Protein AF-A0A971NZ42-F1 (afdb_monomer_lite)

Sequence (104 aa):
MRCRLKRPKGCPFYAQCVSKKHSKRCLRVNIFEKAMRQNHEKDGSPRHKYILKLRQIWCEGSFAAQKRGHNLKYLFRRGLEAASDHCLLSATALNLKRMVKCLG

Radius of gyration: 25.81 Å; chains: 1; bounding box: 37×28×78 Å

pLDDT: mean 86.7, std 11.6, range [52.38, 97.0]

Structure (mmCIF, N/CA/C/O backbone):
data_AF-A0A971NZ42-F1
#
_entry.id   AF-A0A971NZ42-F1
#
loop_
_atom_site.group_PDB
_atom_site.id
_atom_site.type_symbol
_atom_site.label_atom_id
_atom_site.label_alt_id
_atom_site.label_comp_id
_atom_site.label_asym_id
_atom_site.label_entity_id
_atom_site.label_seq_id
_atom_site.pdbx_PDB_ins_code
_atom_site.Cartn_x
_atom_site.Cartn_y
_atom_site.Cartn_z
_atom_site.occupancy
_atom_site.B_iso_or_equiv
_atom_site.auth_seq_id
_atom_site.auth_comp_id
_atom_site.auth_asym_id
_atom_site.auth_atom_id
_atom_site.pdbx_PDB_model_num
ATOM 1 N N . MET A 1 1 ? -2.302 5.552 49.000 1.00 52.38 1 MET A N 1
ATOM 2 C CA . MET A 1 1 ? -3.361 4.515 48.971 1.00 52.38 1 MET A CA 1
ATOM 3 C C . MET A 1 1 ? -4.116 4.587 47.642 1.00 52.38 1 MET A C 1
ATOM 5 O O . MET A 1 1 ? -4.601 5.657 47.307 1.00 52.38 1 MET A O 1
ATOM 9 N N . ARG A 1 2 ? -4.198 3.501 46.854 1.00 54.12 2 ARG A N 1
ATOM 10 C CA . ARG A 1 2 ? -5.076 3.431 45.663 1.00 54.12 2 ARG A CA 1
ATOM 11 C C . ARG A 1 2 ? -6.430 2.858 46.082 1.00 54.12 2 ARG A C 1
ATOM 13 O O . ARG A 1 2 ? -6.482 1.740 46.586 1.00 54.12 2 ARG A O 1
ATOM 20 N N . CYS A 1 3 ? -7.508 3.614 45.884 1.00 58.16 3 CYS A N 1
ATOM 21 C CA . CYS A 1 3 ? -8.863 3.149 46.179 1.00 58.16 3 CYS A CA 1
ATOM 22 C C . CYS A 1 3 ? -9.207 1.943 45.280 1.00 58.16 3 CYS A C 1
ATOM 24 O O . CYS A 1 3 ? -9.077 2.030 44.059 1.00 58.16 3 CYS A O 1
ATOM 26 N N . ARG A 1 4 ? -9.618 0.806 45.867 1.00 60.22 4 ARG A N 1
ATOM 27 C CA . ARG A 1 4 ? -9.983 -0.419 45.116 1.00 60.22 4 ARG A CA 1
ATOM 28 C C . ARG A 1 4 ? -11.361 -0.331 44.448 1.00 60.22 4 ARG A C 1
ATOM 30 O O . ARG A 1 4 ? -11.678 -1.147 43.585 1.00 60.22 4 ARG A O 1
ATOM 37 N N . LEU A 1 5 ? -12.175 0.659 44.817 1.00 60.03 5 LEU A N 1
ATOM 38 C CA . LEU A 1 5 ? -13.493 0.885 44.234 1.00 60.03 5 LEU A CA 1
ATOM 39 C C . LEU A 1 5 ? -13.339 1.563 42.865 1.00 60.03 5 LEU A C 1
ATOM 41 O O . LEU A 1 5 ? -13.094 2.761 42.762 1.00 60.03 5 LEU A O 1
ATOM 45 N N . LYS A 1 6 ? -13.493 0.780 41.789 1.00 56.12 6 LYS A N 1
ATOM 46 C CA . LYS A 1 6 ? -13.402 1.254 40.393 1.00 56.12 6 LYS A CA 1
ATOM 47 C C . LYS A 1 6 ? -14.546 2.187 39.969 1.00 56.12 6 LYS A C 1
ATOM 49 O O . LYS A 1 6 ? -14.469 2.767 38.887 1.00 56.12 6 LYS A O 1
ATOM 54 N N . ARG A 1 7 ? -15.620 2.314 40.760 1.00 57.94 7 ARG A N 1
ATOM 55 C CA . ARG A 1 7 ? -16.788 3.139 40.418 1.00 57.94 7 ARG A CA 1
ATOM 56 C C . ARG A 1 7 ? -16.949 4.307 41.400 1.00 57.94 7 ARG A C 1
ATOM 58 O O . ARG A 1 7 ? -17.043 4.068 42.598 1.00 57.94 7 ARG A O 1
ATOM 65 N N . PRO A 1 8 ? -17.032 5.553 40.901 1.00 62.47 8 PRO A N 1
ATOM 66 C CA . PRO A 1 8 ? -17.171 6.741 41.743 1.00 62.47 8 PRO A CA 1
ATOM 67 C C . PRO A 1 8 ? -18.563 6.893 42.375 1.00 62.47 8 PRO A C 1
ATOM 69 O O . PRO A 1 8 ? -18.694 7.509 43.428 1.00 62.47 8 PRO A O 1
ATOM 72 N N . LYS A 1 9 ? -19.608 6.313 41.768 1.00 61.94 9 LYS A N 1
ATOM 73 C CA . LYS A 1 9 ? -20.982 6.367 42.284 1.00 61.94 9 LYS A CA 1
ATOM 74 C C . LYS A 1 9 ? -21.142 5.356 43.429 1.00 61.94 9 LYS A C 1
ATOM 76 O O . LYS A 1 9 ? -21.399 4.187 43.161 1.00 61.94 9 LYS A O 1
ATOM 81 N N . GLY A 1 10 ? -20.919 5.797 44.668 1.00 70.31 10 GLY A N 1
ATOM 82 C CA . GLY A 1 10 ? -21.112 4.990 45.885 1.00 70.31 10 GLY A CA 1
ATOM 83 C C . GLY A 1 10 ? -19.921 4.934 46.847 1.00 70.31 10 GLY A C 1
ATOM 84 O O . GLY A 1 10 ? -20.013 4.267 47.870 1.00 70.31 10 GLY A O 1
ATOM 85 N N . CYS A 1 11 ? -18.802 5.610 46.557 1.00 73.31 11 CYS A N 1
ATOM 86 C CA . CYS A 1 11 ? -17.677 5.669 47.493 1.00 73.31 11 CYS A CA 1
ATOM 87 C C . CYS A 1 11 ? -17.878 6.809 48.513 1.00 73.31 11 CYS A C 1
ATOM 89 O O . CYS A 1 11 ? -17.896 7.971 48.097 1.00 73.31 11 CYS A O 1
ATOM 91 N N . PRO A 1 12 ? -17.952 6.525 49.829 1.00 78.50 12 PRO A N 1
ATOM 92 C CA . PRO A 1 12 ? -18.113 7.560 50.857 1.00 78.50 12 PRO A CA 1
ATOM 93 C C . PRO A 1 12 ? -16.906 8.511 50.948 1.00 78.50 12 PRO A C 1
ATOM 95 O O . PRO A 1 12 ? -17.042 9.644 51.394 1.00 78.50 12 PRO A O 1
ATOM 98 N N . PHE A 1 13 ? -15.737 8.098 50.447 1.00 77.19 13 PHE A N 1
ATOM 99 C CA . PHE A 1 13 ? -14.507 8.900 50.431 1.00 77.19 13 PHE A CA 1
ATOM 100 C C . PHE A 1 13 ? -14.224 9.571 49.075 1.00 77.19 13 PHE A C 1
ATOM 102 O O . PHE A 1 13 ? -13.122 10.074 48.846 1.00 77.19 13 PHE A O 1
ATOM 109 N N . TYR A 1 14 ? -15.193 9.592 48.149 1.00 74.81 14 TYR A N 1
ATOM 110 C CA . TYR A 1 14 ? -15.002 10.130 46.794 1.00 74.81 14 TYR A CA 1
ATOM 111 C C . TYR A 1 14 ? -14.478 11.575 46.795 1.00 74.81 14 TYR A C 1
ATOM 113 O O . TYR A 1 14 ? -13.525 11.879 46.079 1.00 74.81 14 TYR A O 1
ATOM 121 N N . ALA A 1 15 ? -15.042 12.433 47.650 1.00 76.25 15 ALA A N 1
ATOM 122 C CA . ALA A 1 15 ? -14.651 13.839 47.766 1.00 76.25 15 ALA A CA 1
ATOM 123 C C . ALA A 1 15 ? -13.211 14.043 48.280 1.00 76.25 15 ALA A C 1
ATOM 125 O O . ALA A 1 15 ? -12.590 15.052 47.961 1.00 76.25 15 ALA A O 1
ATOM 126 N N . GLN A 1 16 ? -12.670 13.084 49.041 1.00 78.81 16 GLN A N 1
ATOM 127 C CA . GLN A 1 16 ? -11.293 13.122 49.551 1.00 78.81 16 GLN A CA 1
ATOM 128 C C . GLN A 1 16 ? -10.290 12.539 48.543 1.00 78.81 16 GLN A C 1
ATOM 130 O O . GLN A 1 16 ? -9.133 12.943 48.502 1.00 78.81 16 GLN A O 1
ATOM 135 N N . CYS A 1 17 ? -10.731 11.582 47.719 1.00 75.44 17 CYS A N 1
ATOM 136 C CA . CYS A 1 17 ? -9.875 10.861 46.776 1.00 75.44 17 CYS A CA 1
ATOM 137 C C . CYS A 1 17 ? -9.813 11.485 45.372 1.00 75.44 17 CYS A C 1
ATOM 139 O O . CYS A 1 17 ? -8.839 11.258 44.655 1.00 75.44 17 CYS A O 1
ATOM 141 N N . VAL A 1 18 ? -10.841 12.227 44.942 1.00 74.44 18 VAL A N 1
ATOM 142 C CA . VAL A 1 18 ? -10.935 12.786 43.584 1.00 74.44 18 VAL A CA 1
ATOM 143 C C . VAL A 1 18 ? -11.052 14.302 43.650 1.00 74.44 18 VAL A C 1
ATOM 145 O O . VAL A 1 18 ? -12.054 14.851 44.099 1.00 74.44 18 VAL A O 1
ATOM 148 N N . SER A 1 19 ? -10.031 14.999 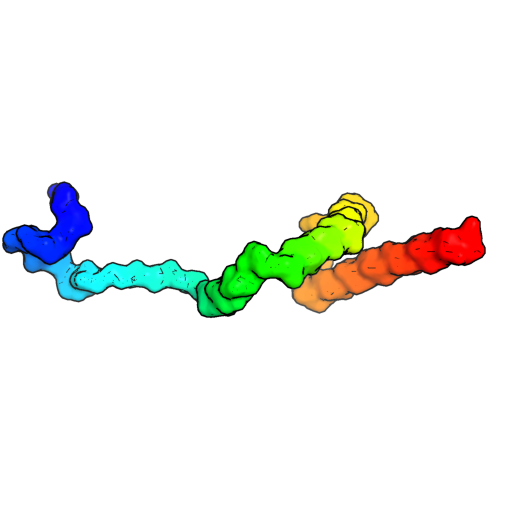43.150 1.00 75.50 19 SER A N 1
ATOM 149 C CA . SER A 1 19 ? -10.081 16.456 43.032 1.00 75.50 19 SER A CA 1
ATOM 150 C C . SER A 1 19 ? -11.114 16.881 41.982 1.00 75.50 19 SER A C 1
ATOM 152 O O . SER A 1 19 ? -11.365 16.164 41.010 1.00 75.50 19 SER A O 1
ATOM 154 N N . LYS A 1 20 ? -11.671 18.096 42.108 1.00 71.94 20 LYS A N 1
ATOM 155 C CA . LYS A 1 20 ? -12.620 18.651 41.119 1.00 71.94 20 LYS A CA 1
ATOM 156 C C . LYS A 1 20 ? -12.077 18.586 39.680 1.00 71.94 20 LYS A C 1
ATOM 158 O O . LYS A 1 20 ? -12.848 18.334 38.757 1.00 71.94 20 LYS A O 1
ATOM 163 N N . LYS A 1 21 ? -10.753 18.719 39.501 1.00 72.19 21 LYS A N 1
ATOM 164 C CA . LYS A 1 21 ? -10.051 18.617 38.205 1.00 72.19 21 LYS A CA 1
ATOM 165 C C . LYS A 1 21 ? -10.094 17.208 37.591 1.00 72.19 21 LYS A C 1
ATOM 167 O O . LYS A 1 21 ? -10.076 17.084 36.373 1.00 72.19 21 LYS A O 1
ATOM 172 N N . HIS A 1 22 ? -10.192 16.161 38.410 1.00 71.19 22 HIS A N 1
ATOM 173 C CA . HIS A 1 22 ? -10.265 14.757 37.981 1.00 71.19 22 HIS A CA 1
ATOM 174 C C . HIS A 1 22 ? -11.650 14.129 38.196 1.00 71.19 22 HIS A C 1
ATOM 176 O O . HIS A 1 22 ? -11.815 12.919 38.058 1.00 71.19 22 HIS A O 1
ATOM 182 N N . SER A 1 23 ? -12.660 14.951 38.497 1.00 73.44 23 SER A N 1
ATOM 183 C CA . SER A 1 23 ? -14.055 14.513 38.642 1.00 73.44 23 SER A CA 1
ATOM 184 C C . SER A 1 23 ? -14.635 13.937 37.346 1.00 73.44 23 SER A C 1
ATOM 186 O O . SER A 1 23 ? -15.547 13.110 37.382 1.00 73.44 23 SER A O 1
ATOM 188 N N . LYS A 1 24 ? -14.083 14.342 36.195 1.00 74.44 24 LYS A N 1
ATOM 189 C CA . LYS A 1 24 ? -14.488 13.884 34.866 1.00 74.44 24 LYS A CA 1
ATOM 190 C C . LYS A 1 24 ? -13.400 13.018 34.244 1.00 74.44 24 LYS A C 1
ATOM 192 O O . LYS A 1 24 ? -12.211 13.321 34.312 1.00 74.44 24 LYS A O 1
ATOM 197 N N . ARG A 1 25 ? -13.831 11.949 33.578 1.00 76.81 25 ARG A N 1
ATOM 198 C CA . ARG A 1 25 ? -12.960 11.131 32.736 1.00 76.81 25 ARG A CA 1
ATOM 199 C C . ARG A 1 25 ? -12.718 11.866 31.419 1.00 76.81 25 ARG A C 1
ATOM 201 O O . ARG A 1 25 ? -13.652 12.035 30.641 1.00 76.81 25 ARG A O 1
ATOM 208 N N . CYS A 1 26 ? -11.475 12.248 31.144 1.00 76.94 26 CYS A N 1
ATOM 209 C CA . CYS A 1 26 ? -11.089 12.714 29.815 1.00 76.94 26 CYS A CA 1
ATOM 210 C C . CYS A 1 26 ? -10.973 11.512 28.872 1.00 76.94 26 CYS A C 1
ATOM 212 O O . CYS A 1 26 ? -10.182 10.598 29.113 1.00 76.94 26 CYS A O 1
ATOM 214 N N . LEU A 1 27 ? -11.763 11.507 27.801 1.00 80.81 27 LEU A N 1
ATOM 215 C CA . LEU A 1 27 ? -11.618 10.552 26.708 1.00 80.81 27 LEU A CA 1
ATOM 216 C C . LEU A 1 27 ? -10.771 11.205 25.620 1.00 80.81 27 LEU A C 1
ATOM 218 O O . LEU A 1 27 ? -11.183 12.196 25.026 1.00 80.81 27 LEU A O 1
ATOM 222 N N . ARG A 1 28 ? -9.582 10.654 25.362 1.00 85.62 28 ARG A N 1
ATOM 223 C CA . ARG A 1 28 ? -8.816 11.005 24.165 1.00 85.62 28 ARG A CA 1
ATOM 224 C C . ARG A 1 28 ? -9.305 10.126 23.028 1.00 85.62 28 ARG A C 1
ATOM 226 O O . ARG A 1 28 ? -9.064 8.924 23.043 1.00 85.62 28 ARG A O 1
ATOM 233 N N . VAL A 1 29 ? -10.020 10.731 22.091 1.00 86.81 29 VAL A N 1
ATOM 234 C CA . VAL A 1 29 ? -10.459 10.085 20.852 1.00 86.81 29 VAL A CA 1
ATOM 235 C C . VAL A 1 29 ? -9.554 10.507 19.706 1.00 86.81 29 VAL A C 1
ATOM 237 O O . VAL A 1 29 ? -8.997 11.606 19.714 1.00 86.81 29 VAL A O 1
ATOM 240 N N . ASN A 1 30 ? -9.392 9.616 18.732 1.00 91.12 30 ASN A N 1
ATOM 241 C CA . ASN A 1 30 ? -8.701 9.935 17.493 1.00 91.12 30 ASN A CA 1
ATOM 242 C C . ASN A 1 30 ? -9.476 11.041 16.755 1.00 91.12 30 ASN A C 1
ATOM 244 O O . ASN A 1 30 ? -10.704 11.006 16.692 1.00 91.12 30 ASN A O 1
ATOM 248 N N . ILE A 1 31 ? -8.767 12.002 16.162 1.00 94.00 31 ILE A N 1
ATOM 249 C CA . ILE A 1 31 ? -9.365 13.041 15.312 1.00 94.00 31 ILE A CA 1
ATOM 250 C C . ILE A 1 31 ? -10.185 12.447 14.151 1.00 94.00 31 ILE A C 1
ATOM 252 O O . ILE A 1 31 ? -11.162 13.048 13.713 1.00 94.00 31 ILE A O 1
ATOM 256 N N . PHE A 1 32 ? -9.845 11.235 13.701 1.00 95.56 32 PHE A N 1
ATOM 257 C CA . PHE A 1 32 ? -10.532 10.517 12.625 1.00 95.56 32 PHE A CA 1
ATOM 258 C C . PHE A 1 32 ? -11.621 9.552 13.107 1.00 95.56 32 PHE A C 1
ATOM 260 O O . PHE A 1 32 ? -12.241 8.885 12.282 1.00 95.56 32 PHE A O 1
ATOM 267 N N . GLU A 1 33 ? -11.892 9.479 14.413 1.00 93.06 33 GLU A N 1
ATOM 268 C CA . GLU A 1 33 ? -12.846 8.529 15.008 1.00 93.06 33 GLU A CA 1
ATOM 269 C C . GLU A 1 33 ? -14.222 8.587 14.327 1.00 93.06 33 GLU A C 1
ATOM 271 O O . GLU A 1 33 ? -14.818 7.560 14.004 1.00 93.06 33 GLU A O 1
ATOM 276 N N . LYS A 1 34 ? -14.709 9.802 14.046 1.00 93.62 34 LYS A N 1
ATOM 277 C CA . LYS A 1 34 ? -16.000 10.010 13.380 1.00 93.62 34 LYS A CA 1
ATOM 278 C C . LYS A 1 34 ? -16.011 9.428 11.964 1.00 93.62 34 LYS A C 1
ATOM 280 O O . LYS A 1 34 ? -16.961 8.742 11.600 1.00 93.62 34 LYS A O 1
ATOM 285 N N . ALA A 1 35 ? -14.955 9.678 11.190 1.00 94.44 35 ALA A N 1
ATOM 286 C CA . ALA A 1 35 ? -14.831 9.178 9.823 1.00 94.44 35 ALA A CA 1
ATOM 287 C C . ALA A 1 35 ? -14.657 7.652 9.792 1.00 94.44 35 ALA A C 1
ATOM 289 O O . ALA A 1 35 ? -15.282 6.977 8.977 1.00 94.44 35 ALA A O 1
ATOM 290 N N . MET A 1 36 ? -13.863 7.089 10.711 1.00 92.38 36 MET A N 1
ATOM 291 C CA . MET A 1 36 ? -13.726 5.636 10.836 1.00 92.38 36 MET A CA 1
ATOM 292 C C . MET A 1 36 ? -15.072 4.984 11.136 1.00 92.38 36 MET A C 1
ATOM 294 O O . MET A 1 36 ? -15.443 4.033 10.456 1.00 92.38 36 MET A O 1
ATOM 298 N N . ARG A 1 37 ? -15.840 5.525 12.090 1.00 93.75 37 ARG A N 1
ATOM 299 C CA . ARG A 1 37 ? -17.159 4.983 12.437 1.00 93.75 37 ARG A CA 1
ATOM 300 C C . ARG A 1 37 ? -18.108 4.948 11.238 1.00 93.75 37 ARG A C 1
ATOM 302 O O . ARG A 1 37 ? -18.708 3.911 10.993 1.00 93.75 37 ARG A O 1
ATOM 309 N N . GLN A 1 38 ? -18.170 6.029 10.461 1.00 92.81 38 GLN A N 1
ATOM 310 C CA . GLN A 1 38 ? -18.984 6.093 9.239 1.00 92.81 38 GLN A CA 1
ATOM 311 C C . GLN A 1 38 ? -18.554 5.068 8.183 1.00 92.81 38 GLN A C 1
ATOM 313 O O . GLN A 1 38 ? -19.384 4.509 7.471 1.00 92.81 38 GLN A O 1
ATOM 318 N N . ASN A 1 39 ? -17.253 4.804 8.063 1.00 90.50 39 ASN A N 1
ATOM 319 C CA . ASN A 1 39 ? -16.765 3.778 7.146 1.00 90.50 39 ASN A CA 1
ATOM 320 C C . ASN A 1 39 ? -17.151 2.371 7.624 1.00 90.50 39 ASN A C 1
ATOM 322 O O . ASN A 1 39 ? -17.596 1.564 6.808 1.00 90.50 39 ASN A O 1
ATOM 326 N N . HIS A 1 40 ? -17.050 2.119 8.931 1.00 93.38 40 HIS A N 1
ATOM 327 C CA . HIS A 1 40 ? -17.398 0.839 9.549 1.00 93.38 40 HIS A CA 1
ATOM 328 C C . HIS A 1 40 ? -18.892 0.498 9.466 1.00 93.38 40 HIS A C 1
ATOM 330 O O . HIS A 1 40 ? -19.241 -0.677 9.474 1.00 93.38 40 HIS A O 1
ATOM 336 N N . GLU A 1 41 ? -19.787 1.480 9.314 1.00 93.38 41 GLU A N 1
ATOM 337 C CA . GLU A 1 41 ? -21.221 1.223 9.081 1.00 93.38 41 GLU A CA 1
ATOM 338 C C . GLU A 1 41 ? -21.476 0.343 7.845 1.00 93.38 41 GLU A C 1
ATOM 340 O O . GLU A 1 41 ? -22.494 -0.341 7.761 1.00 93.38 41 GLU A O 1
ATOM 345 N N . LYS A 1 42 ? -20.552 0.344 6.877 1.00 88.12 42 LYS A N 1
ATOM 346 C CA . LYS A 1 42 ? -20.664 -0.431 5.634 1.00 88.12 42 LYS A CA 1
ATOM 347 C C . LYS A 1 42 ? -20.037 -1.819 5.739 1.00 88.12 42 LYS A C 1
ATOM 349 O O . LYS A 1 42 ? -20.165 -2.603 4.789 1.00 88.12 42 LYS A O 1
ATOM 354 N N . ASP A 1 43 ? -19.346 -2.115 6.834 1.00 93.88 43 ASP A N 1
ATOM 355 C CA . ASP A 1 43 ? -18.641 -3.376 7.015 1.00 93.88 43 ASP A CA 1
ATOM 356 C C . ASP A 1 43 ? -19.611 -4.556 6.976 1.00 93.88 43 ASP A C 1
ATOM 358 O O . ASP A 1 43 ? -20.777 -4.473 7.356 1.00 93.88 43 ASP A O 1
ATOM 362 N N . GLY A 1 44 ? -19.142 -5.680 6.440 1.00 92.44 44 GLY A N 1
ATOM 363 C CA . GLY A 1 44 ? -19.951 -6.893 6.317 1.00 92.44 44 GLY A CA 1
ATOM 364 C C . GLY A 1 44 ? -21.021 -6.862 5.217 1.00 92.44 44 GLY A C 1
ATOM 365 O O . GLY A 1 44 ? -21.478 -7.938 4.819 1.00 92.44 44 GLY A O 1
ATOM 366 N N . SER A 1 45 ? -21.357 -5.692 4.659 1.00 96.12 45 SER A N 1
ATOM 367 C CA . SER A 1 45 ? -22.272 -5.595 3.515 1.00 96.12 45 SER A CA 1
ATOM 368 C C . SER A 1 45 ? -21.744 -6.380 2.299 1.00 96.12 45 SER A C 1
ATOM 370 O O . SER A 1 45 ? -20.524 -6.493 2.109 1.00 96.12 45 SER A O 1
ATOM 372 N N . PRO A 1 46 ? -22.624 -6.904 1.420 1.00 97.00 46 PRO A N 1
ATOM 373 C CA . PRO A 1 46 ? -22.190 -7.608 0.210 1.00 97.00 46 PRO A CA 1
ATOM 374 C C . PRO A 1 46 ? -21.263 -6.756 -0.665 1.00 97.00 46 PRO A C 1
ATOM 376 O O . PRO A 1 46 ? -20.241 -7.241 -1.154 1.00 97.00 46 PRO A O 1
ATOM 379 N N . ARG A 1 47 ? -21.563 -5.455 -0.792 1.00 95.44 47 ARG A N 1
ATOM 380 C CA . ARG A 1 47 ? -20.731 -4.511 -1.545 1.00 95.44 47 ARG A CA 1
ATOM 381 C C . ARG A 1 47 ? -19.353 -4.322 -0.917 1.00 95.44 47 ARG A C 1
ATOM 383 O O . ARG A 1 47 ? -18.365 -4.292 -1.645 1.00 95.44 47 ARG A O 1
ATOM 390 N N . HIS A 1 48 ? -19.267 -4.224 0.408 1.00 94.88 48 HIS A N 1
ATOM 391 C CA . HIS A 1 48 ? -17.985 -4.125 1.104 1.00 94.88 48 HIS A CA 1
ATOM 392 C C . HIS A 1 48 ? -17.114 -5.365 0.855 1.00 94.88 48 HIS A C 1
ATOM 394 O O . HIS A 1 48 ? -15.958 -5.233 0.454 1.00 94.88 48 HIS A O 1
ATOM 400 N N . LYS A 1 49 ? -17.683 -6.571 0.990 1.00 96.38 49 LYS A N 1
ATOM 401 C CA . LYS A 1 49 ? -16.976 -7.833 0.702 1.00 96.38 49 LYS A CA 1
ATOM 402 C C . LYS A 1 49 ? -16.496 -7.903 -0.751 1.00 96.38 49 LYS A C 1
ATOM 404 O O . LYS A 1 49 ? -15.354 -8.282 -1.004 1.00 96.38 49 LYS A O 1
ATOM 409 N N . TYR A 1 50 ? -17.341 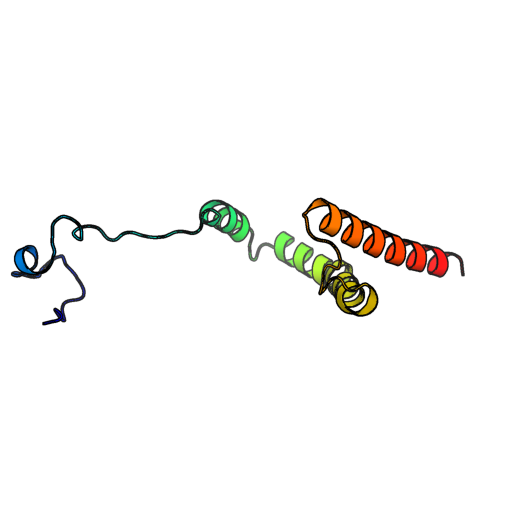-7.491 -1.697 1.00 96.75 50 TYR A N 1
ATOM 410 C CA . TYR A 1 50 ? -16.985 -7.419 -3.115 1.00 96.75 50 TYR A CA 1
ATOM 411 C C . TYR A 1 50 ? -15.803 -6.470 -3.372 1.00 96.75 50 TYR A C 1
ATOM 413 O O . TYR A 1 50 ? -14.834 -6.856 -4.026 1.00 96.75 50 TYR A O 1
ATOM 421 N N . ILE A 1 51 ? -15.828 -5.262 -2.799 1.00 96.06 51 ILE A N 1
ATOM 422 C CA . ILE A 1 51 ? -14.734 -4.287 -2.930 1.00 96.06 51 ILE A CA 1
ATOM 423 C C . ILE A 1 51 ? -13.435 -4.821 -2.314 1.00 96.06 51 ILE A C 1
ATOM 425 O O . ILE A 1 51 ? -12.377 -4.690 -2.929 1.00 96.06 51 ILE A O 1
ATOM 429 N N . LEU A 1 52 ? -13.486 -5.455 -1.137 1.00 95.38 52 LEU A N 1
ATOM 430 C CA . LEU A 1 52 ? -12.298 -6.060 -0.525 1.00 95.38 52 LEU A CA 1
ATOM 431 C C . LEU A 1 52 ? -11.685 -7.151 -1.410 1.00 95.38 52 LEU A C 1
ATOM 433 O O . LEU A 1 52 ? -10.464 -7.186 -1.564 1.00 95.38 52 LEU A O 1
ATOM 437 N N . LYS A 1 53 ? -12.519 -7.985 -2.042 1.00 96.56 53 LYS A N 1
ATOM 438 C CA . LYS A 1 53 ? -12.058 -9.003 -2.994 1.00 96.56 53 LYS A CA 1
ATOM 439 C C . LYS A 1 53 ? -11.363 -8.370 -4.201 1.00 96.56 53 LYS A C 1
ATOM 441 O O . LYS A 1 53 ? -10.270 -8.793 -4.567 1.00 96.56 53 LYS A O 1
ATOM 446 N N . LEU A 1 54 ? -11.945 -7.323 -4.792 1.00 96.56 54 LEU A N 1
ATOM 447 C CA . LEU A 1 54 ? -11.306 -6.589 -5.891 1.00 96.56 54 LEU A CA 1
ATOM 448 C C . LEU A 1 54 ? -9.969 -5.966 -5.467 1.00 96.56 54 LEU A C 1
ATOM 450 O O . LEU A 1 54 ? -8.995 -6.046 -6.211 1.00 96.56 54 LEU A O 1
ATOM 454 N N . ARG A 1 55 ? -9.896 -5.388 -4.262 1.00 96.56 55 ARG A N 1
ATOM 455 C CA . ARG A 1 55 ? -8.661 -4.808 -3.716 1.00 96.56 55 ARG A CA 1
ATOM 456 C C . ARG A 1 55 ? -7.553 -5.855 -3.595 1.00 96.56 55 ARG A C 1
ATOM 458 O O . ARG A 1 55 ? -6.415 -5.573 -3.967 1.00 96.56 55 ARG A O 1
ATOM 465 N N . GLN A 1 56 ? -7.883 -7.050 -3.111 1.00 95.88 56 GLN A N 1
ATOM 466 C CA . GLN A 1 56 ? -6.937 -8.160 -2.998 1.00 95.88 56 GLN A CA 1
ATOM 467 C C . GLN A 1 56 ? -6.381 -8.575 -4.369 1.00 95.88 56 GLN A C 1
ATOM 469 O O . GLN A 1 56 ? -5.172 -8.732 -4.523 1.00 95.88 56 GLN A O 1
ATOM 474 N N . ILE A 1 57 ? -7.251 -8.688 -5.379 1.00 93.81 57 ILE A N 1
ATOM 475 C CA . ILE A 1 57 ? -6.869 -9.114 -6.734 1.00 93.81 57 ILE A CA 1
ATOM 476 C C . ILE A 1 57 ? -6.026 -8.044 -7.441 1.00 93.81 57 ILE A C 1
ATOM 478 O O . ILE A 1 57 ? -4.959 -8.339 -7.976 1.00 93.81 57 ILE A O 1
ATOM 482 N N . TRP A 1 58 ? -6.491 -6.794 -7.451 1.00 89.44 58 TRP A N 1
ATOM 483 C CA . TRP A 1 58 ? -5.931 -5.759 -8.325 1.00 89.44 58 TRP A CA 1
ATOM 484 C C . TRP A 1 58 ? -4.882 -4.878 -7.640 1.00 89.44 58 TRP A C 1
ATOM 486 O O . TRP A 1 58 ? -3.888 -4.484 -8.261 1.00 89.44 58 TRP A O 1
ATOM 496 N N . CYS A 1 59 ? -5.077 -4.564 -6.358 1.00 93.19 59 CYS A N 1
ATOM 497 C CA . CYS A 1 59 ? -4.271 -3.567 -5.658 1.00 93.19 59 CYS A CA 1
ATOM 498 C C . CYS A 1 59 ? -3.135 -4.201 -4.851 1.00 93.19 59 CYS A C 1
ATOM 500 O O . CYS A 1 59 ? -1.988 -3.784 -4.997 1.00 93.19 59 CYS A O 1
ATOM 502 N N . GLU A 1 60 ? -3.427 -5.196 -4.008 1.00 94.75 60 GLU A N 1
ATOM 503 C CA . GLU A 1 60 ? -2.454 -5.707 -3.028 1.00 94.75 60 GLU A CA 1
ATOM 504 C C . GLU A 1 60 ? -1.203 -6.297 -3.686 1.00 94.75 60 GLU A C 1
ATOM 506 O O . GLU A 1 60 ? -0.086 -5.929 -3.315 1.00 94.75 60 GLU A O 1
ATOM 511 N N . GLY A 1 61 ? -1.377 -7.142 -4.707 1.00 92.38 61 GLY A N 1
ATOM 512 C CA . GLY A 1 61 ? -0.259 -7.728 -5.451 1.00 92.38 61 GLY A CA 1
ATOM 513 C C . GLY A 1 61 ? 0.597 -6.673 -6.159 1.00 92.38 61 GLY A C 1
ATOM 514 O O . GLY A 1 61 ? 1.825 -6.687 -6.045 1.00 92.38 61 GLY A O 1
ATOM 515 N N . SER A 1 62 ? -0.051 -5.710 -6.826 1.00 90.94 62 SER A N 1
ATOM 516 C CA . SER A 1 62 ? 0.619 -4.590 -7.504 1.00 90.94 62 SER A CA 1
ATOM 517 C C . SER A 1 62 ? 1.448 -3.761 -6.521 1.00 90.94 62 SER A C 1
ATOM 519 O O . SER A 1 62 ? 2.620 -3.477 -6.763 1.00 90.94 62 SER A O 1
ATOM 521 N N . PHE A 1 63 ? 0.866 -3.425 -5.371 1.00 91.69 63 PHE A N 1
ATOM 522 C CA . PHE A 1 63 ? 1.528 -2.619 -4.355 1.00 91.69 63 PHE A CA 1
ATOM 523 C C . PHE A 1 63 ? 2.682 -3.374 -3.684 1.00 91.69 63 PHE A C 1
ATOM 525 O O . PHE A 1 63 ? 3.753 -2.809 -3.465 1.00 91.69 63 PHE A O 1
ATOM 532 N N . ALA A 1 64 ? 2.516 -4.671 -3.406 1.00 92.12 64 ALA A N 1
ATOM 533 C CA . ALA A 1 64 ? 3.588 -5.513 -2.879 1.00 92.12 64 ALA A CA 1
ATOM 534 C C . ALA A 1 64 ? 4.768 -5.632 -3.858 1.00 92.12 64 ALA A C 1
ATOM 536 O O . ALA A 1 64 ? 5.928 -5.614 -3.436 1.00 92.12 64 ALA A O 1
ATOM 537 N N . ALA A 1 65 ? 4.495 -5.726 -5.163 1.00 89.88 65 ALA A N 1
ATOM 538 C CA . ALA A 1 65 ? 5.531 -5.681 -6.189 1.00 89.88 65 ALA A CA 1
ATOM 539 C C . ALA A 1 65 ? 6.249 -4.323 -6.197 1.00 89.88 65 ALA A C 1
ATOM 541 O O . ALA A 1 65 ? 7.477 -4.293 -6.193 1.00 89.88 65 ALA A O 1
ATOM 542 N N . GLN A 1 66 ? 5.516 -3.210 -6.110 1.00 91.75 66 GLN A N 1
ATOM 543 C CA . GLN A 1 66 ? 6.112 -1.871 -6.085 1.00 91.75 66 GLN A CA 1
ATOM 544 C C . GLN A 1 66 ? 6.949 -1.582 -4.836 1.00 91.75 66 GLN A C 1
ATOM 546 O O . GLN A 1 66 ? 8.024 -0.996 -4.943 1.00 9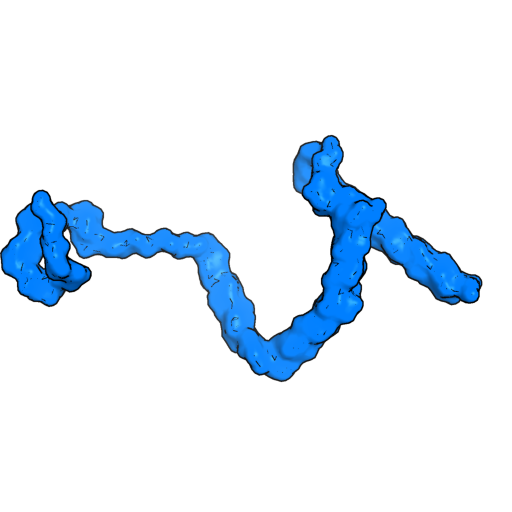1.75 66 GLN A O 1
ATOM 551 N N . LYS A 1 67 ? 6.541 -2.053 -3.653 1.00 91.56 67 LYS A N 1
ATOM 552 C CA . LYS A 1 67 ? 7.381 -1.941 -2.448 1.00 91.56 67 LYS A CA 1
ATOM 553 C C . LYS A 1 67 ? 8.726 -2.642 -2.604 1.00 91.56 67 LYS A C 1
ATOM 555 O O . LYS A 1 67 ? 9.728 -2.116 -2.133 1.00 91.56 67 LYS A O 1
ATOM 560 N N . ARG A 1 68 ? 8.736 -3.822 -3.236 1.00 90.69 68 ARG A N 1
ATOM 561 C CA . ARG A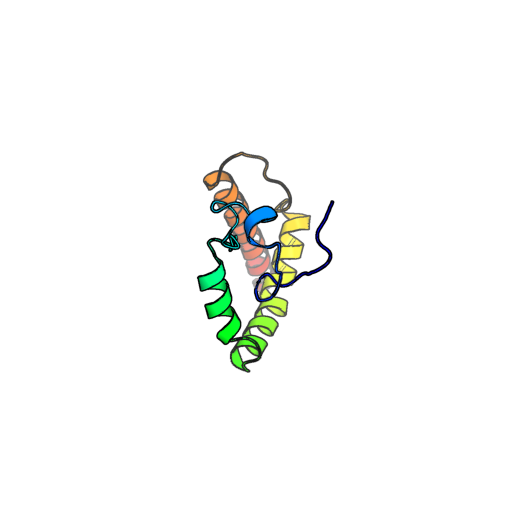 1 68 ? 9.947 -4.634 -3.423 1.00 90.69 68 ARG A CA 1
ATOM 562 C C . ARG A 1 68 ? 10.817 -4.139 -4.577 1.00 90.69 68 ARG A C 1
ATOM 564 O O . ARG A 1 68 ? 12.025 -4.075 -4.423 1.00 90.69 68 ARG A O 1
ATOM 571 N N . GLY A 1 69 ? 10.206 -3.811 -5.714 1.00 89.19 69 GLY A N 1
ATOM 572 C CA . GLY A 1 69 ? 10.910 -3.515 -6.966 1.00 89.19 69 GLY A CA 1
ATOM 573 C C . GLY A 1 69 ? 11.078 -2.032 -7.296 1.00 89.19 69 GLY A C 1
ATOM 574 O O . GLY A 1 69 ? 11.884 -1.704 -8.155 1.00 89.19 69 GLY A O 1
ATOM 575 N N . HIS A 1 70 ? 10.342 -1.134 -6.634 1.00 88.50 70 HIS A N 1
ATOM 576 C CA . HIS A 1 70 ? 10.365 0.311 -6.910 1.00 88.50 70 HIS A CA 1
ATOM 577 C C . HIS A 1 70 ? 10.658 1.150 -5.659 1.00 88.50 70 HIS A C 1
ATOM 579 O O . HIS A 1 70 ? 10.407 2.350 -5.629 1.00 88.50 70 HIS A O 1
ATOM 585 N N . ASN A 1 71 ? 11.196 0.519 -4.614 1.00 86.25 71 ASN A N 1
ATOM 586 C CA . ASN A 1 71 ? 11.597 1.150 -3.361 1.00 86.25 71 ASN A CA 1
ATOM 587 C C . ASN A 1 71 ? 10.496 1.955 -2.645 1.00 86.25 71 ASN A C 1
ATOM 589 O O . ASN A 1 71 ? 10.811 2.827 -1.852 1.00 86.25 71 ASN A O 1
ATOM 593 N N . LEU A 1 72 ? 9.203 1.645 -2.812 1.00 88.75 72 LEU A N 1
ATOM 594 C CA . LEU A 1 72 ? 8.138 2.356 -2.071 1.00 88.75 72 LEU A CA 1
ATOM 595 C C . LEU A 1 72 ? 8.170 2.130 -0.543 1.00 88.75 72 LEU A C 1
ATOM 597 O O . LEU A 1 72 ? 7.325 2.648 0.184 1.00 88.75 72 LEU A O 1
ATOM 601 N N . LYS A 1 73 ? 9.119 1.334 -0.035 1.00 89.25 73 LYS A N 1
ATOM 602 C CA . LYS A 1 73 ? 9.386 1.199 1.401 1.00 89.25 73 LYS A CA 1
ATOM 603 C C . LYS A 1 73 ? 10.167 2.394 1.962 1.00 89.25 73 LYS A C 1
ATOM 605 O O . LYS A 1 73 ? 10.023 2.691 3.145 1.00 89.25 73 LYS A O 1
ATOM 610 N N . TYR A 1 74 ? 10.974 3.059 1.136 1.00 89.44 74 TYR A N 1
ATOM 611 C CA . TYR A 1 74 ? 11.844 4.153 1.553 1.00 89.44 74 TYR A CA 1
ATOM 612 C C . TYR A 1 74 ? 11.788 5.293 0.547 1.00 89.44 74 TYR A C 1
ATOM 614 O O . TYR A 1 74 ? 11.785 5.082 -0.661 1.00 89.44 74 TYR A O 1
ATOM 622 N N . LEU A 1 75 ? 11.801 6.519 1.049 1.00 89.12 75 LEU A N 1
ATOM 623 C CA . LEU A 1 75 ? 11.810 7.694 0.199 1.00 89.12 75 LEU A CA 1
ATOM 624 C C . LEU A 1 75 ? 13.214 8.298 0.169 1.00 89.12 75 LEU A C 1
ATOM 626 O O . LEU A 1 75 ? 13.788 8.585 1.217 1.00 89.12 75 LEU A O 1
ATOM 630 N N . PHE A 1 76 ? 13.765 8.492 -1.029 1.00 86.50 76 PHE A N 1
ATOM 631 C CA . PHE A 1 76 ? 15.112 9.051 -1.196 1.00 86.50 76 PHE A CA 1
ATOM 632 C C . PHE A 1 76 ? 15.162 10.577 -1.045 1.00 86.50 76 PHE A C 1
ATOM 634 O O . PHE A 1 76 ? 16.205 11.129 -0.707 1.00 86.50 76 PHE A O 1
ATOM 641 N N . ARG A 1 77 ? 14.040 11.268 -1.279 1.00 92.19 77 ARG A N 1
ATOM 642 C CA . ARG A 1 77 ? 13.916 12.730 -1.170 1.00 92.19 77 ARG A CA 1
ATOM 643 C C . ARG A 1 77 ? 12.858 13.091 -0.131 1.00 92.19 77 ARG A C 1
ATOM 645 O O . ARG A 1 77 ? 11.848 12.417 -0.029 1.00 92.19 77 ARG A O 1
ATOM 652 N N . ARG A 1 78 ? 13.067 14.142 0.660 1.00 94.06 78 ARG A N 1
ATOM 653 C CA . ARG A 1 78 ? 12.093 14.552 1.689 1.00 94.06 78 ARG A CA 1
ATOM 654 C C . ARG A 1 78 ? 10.950 15.367 1.076 1.00 94.06 78 ARG A C 1
ATOM 656 O O . ARG A 1 78 ? 11.159 16.071 0.096 1.00 94.06 78 ARG A O 1
ATOM 663 N N . GLY A 1 79 ? 9.777 15.317 1.708 1.00 95.38 79 GLY A N 1
ATOM 664 C CA . GLY A 1 79 ? 8.605 16.123 1.343 1.00 95.38 79 GLY A CA 1
ATOM 665 C C . GLY A 1 79 ? 7.476 15.319 0.693 1.00 95.38 79 GLY A C 1
ATOM 666 O O . GLY A 1 79 ? 7.698 14.252 0.124 1.00 95.38 79 GLY A O 1
ATOM 667 N N . LEU A 1 80 ? 6.249 15.837 0.806 1.00 96.00 80 LEU A N 1
ATOM 668 C CA . LEU A 1 80 ? 5.045 15.196 0.258 1.00 96.00 80 LEU A CA 1
ATOM 669 C C . LEU A 1 80 ? 5.063 15.145 -1.271 1.00 96.00 80 LEU A C 1
ATOM 671 O O . LEU A 1 80 ? 4.681 14.133 -1.849 1.00 96.00 80 LEU A O 1
ATOM 675 N N . GLU A 1 81 ? 5.545 16.207 -1.912 1.00 95.88 81 GLU A N 1
ATOM 676 C CA . GLU A 1 81 ? 5.701 16.280 -3.366 1.00 95.88 81 GLU A CA 1
ATOM 677 C C . GLU A 1 81 ? 6.647 15.187 -3.871 1.00 95.88 81 GLU A C 1
ATOM 679 O O . GLU A 1 81 ? 6.262 14.363 -4.692 1.00 95.88 81 GLU A O 1
ATOM 684 N N . ALA A 1 82 ? 7.832 15.068 -3.264 1.00 94.00 82 ALA A N 1
ATOM 685 C CA . ALA A 1 82 ? 8.781 14.011 -3.593 1.00 94.00 82 ALA A CA 1
ATOM 686 C C . ALA A 1 82 ? 8.207 12.596 -3.3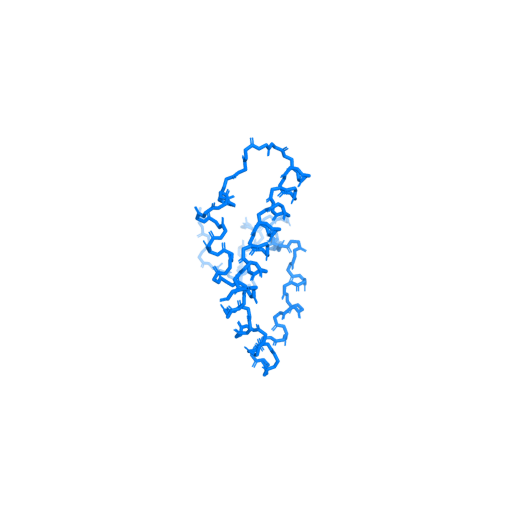90 1.00 94.00 82 ALA A C 1
ATOM 688 O O . ALA A 1 82 ? 8.500 11.694 -4.178 1.00 94.00 82 ALA A O 1
ATOM 689 N N . ALA A 1 83 ? 7.392 12.394 -2.347 1.00 93.94 83 ALA A N 1
ATOM 690 C CA . ALA A 1 83 ? 6.682 11.136 -2.121 1.00 93.94 83 ALA A CA 1
ATOM 691 C C . ALA A 1 83 ? 5.664 10.849 -3.231 1.00 93.94 83 ALA A C 1
ATOM 693 O O . ALA A 1 83 ? 5.592 9.723 -3.730 1.00 93.94 83 ALA A O 1
ATOM 694 N N . SER A 1 84 ? 4.905 11.873 -3.626 1.00 95.44 84 SER A N 1
ATOM 695 C CA . SER A 1 84 ? 3.921 11.801 -4.702 1.00 95.44 84 SER A CA 1
ATOM 696 C C . SER A 1 84 ? 4.584 11.453 -6.033 1.00 95.44 84 SER A C 1
ATOM 698 O O . SER A 1 84 ? 4.200 10.463 -6.656 1.00 95.44 84 SER A O 1
ATOM 700 N N . ASP A 1 85 ? 5.635 12.180 -6.420 1.00 95.25 85 ASP A N 1
ATOM 701 C CA . ASP A 1 85 ? 6.397 11.937 -7.649 1.00 95.25 85 ASP A CA 1
ATOM 702 C C . ASP A 1 85 ? 6.899 10.497 -7.727 1.00 95.25 85 ASP A C 1
ATOM 704 O O . ASP A 1 85 ? 6.717 9.810 -8.732 1.00 95.25 85 ASP A O 1
ATOM 708 N N . HIS A 1 86 ? 7.509 10.003 -6.645 1.00 94.56 86 HIS A N 1
ATOM 709 C CA . HIS A 1 86 ? 8.044 8.644 -6.602 1.00 94.56 86 HIS A CA 1
ATOM 710 C C . HIS A 1 86 ? 6.937 7.593 -6.758 1.00 94.56 86 HIS A C 1
ATOM 712 O O . HIS A 1 86 ? 7.099 6.628 -7.514 1.00 94.56 86 HIS A O 1
ATOM 718 N N . CYS A 1 87 ? 5.787 7.785 -6.106 1.00 93.06 87 CYS A N 1
ATOM 719 C CA . CYS A 1 87 ? 4.638 6.891 -6.254 1.00 93.06 87 CYS A CA 1
ATOM 720 C C . CYS A 1 87 ? 4.089 6.900 -7.686 1.00 93.06 87 CYS A C 1
ATOM 722 O O . CYS A 1 87 ? 3.838 5.833 -8.251 1.00 93.06 87 CYS A O 1
ATOM 724 N N . LEU A 1 88 ? 3.947 8.085 -8.284 1.00 94.69 88 LEU A N 1
ATOM 725 C CA . LEU A 1 88 ? 3.451 8.254 -9.648 1.00 94.69 88 LEU A CA 1
ATOM 726 C C . LEU A 1 88 ? 4.386 7.605 -10.668 1.00 94.69 88 LEU A C 1
ATOM 728 O O . LEU A 1 88 ? 3.934 6.799 -11.477 1.00 94.69 88 LEU A O 1
ATOM 732 N N . LEU A 1 89 ? 5.694 7.855 -10.579 1.00 94.50 89 LEU A N 1
ATOM 733 C CA . LEU A 1 89 ? 6.686 7.237 -11.462 1.00 94.50 89 LEU A CA 1
ATOM 734 C C . LEU A 1 89 ? 6.697 5.707 -11.331 1.00 94.50 89 LEU A C 1
ATOM 736 O O . LEU A 1 89 ? 6.760 4.998 -12.336 1.00 94.50 89 LEU A O 1
ATOM 740 N N . SER A 1 90 ? 6.563 5.184 -10.109 1.00 93.62 90 SER A N 1
ATOM 741 C CA . SER A 1 90 ? 6.473 3.737 -9.860 1.00 93.62 90 SER A CA 1
ATOM 742 C C . SER A 1 90 ? 5.214 3.119 -10.478 1.00 93.62 90 SER A C 1
ATOM 744 O O . SER A 1 90 ? 5.263 2.023 -11.043 1.00 93.62 90 SER A O 1
ATOM 746 N N . ALA A 1 91 ? 4.077 3.817 -10.396 1.00 93.25 91 ALA A N 1
ATOM 747 C CA . ALA A 1 91 ? 2.834 3.395 -11.033 1.00 93.25 91 ALA A CA 1
ATOM 748 C C . ALA A 1 91 ? 2.938 3.437 -12.565 1.00 93.25 91 ALA A C 1
ATOM 750 O O . ALA A 1 91 ? 2.552 2.471 -13.225 1.00 93.25 91 ALA A O 1
ATOM 751 N N . THR A 1 92 ? 3.524 4.499 -13.122 1.00 95.38 92 THR A N 1
ATOM 752 C CA . THR A 1 92 ? 3.774 4.639 -14.561 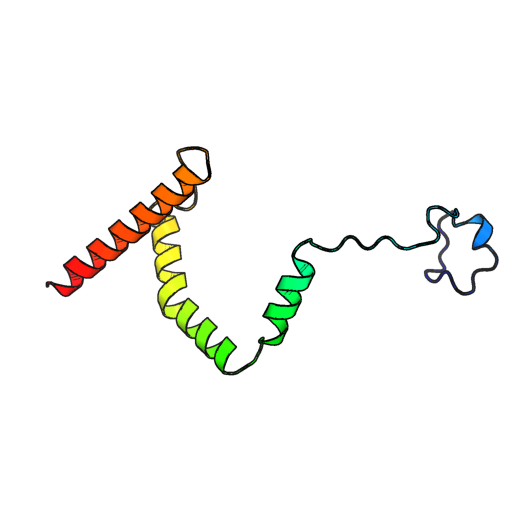1.00 95.38 92 THR A CA 1
ATOM 753 C C . THR A 1 92 ? 4.654 3.508 -15.079 1.00 95.38 92 THR A C 1
ATOM 755 O O . THR A 1 92 ? 4.273 2.840 -16.036 1.00 95.38 92 THR A O 1
ATOM 758 N N . ALA A 1 93 ? 5.772 3.207 -14.413 1.00 93.94 93 ALA A N 1
ATOM 759 C CA . ALA A 1 93 ? 6.652 2.104 -14.799 1.00 93.94 93 ALA A CA 1
ATOM 760 C C . ALA A 1 93 ? 5.918 0.748 -14.815 1.00 93.94 93 ALA A C 1
ATOM 762 O O . ALA A 1 93 ? 6.064 -0.036 -15.756 1.00 93.94 93 ALA A O 1
ATOM 763 N N . LEU A 1 94 ? 5.077 0.479 -13.807 1.00 91.44 94 LEU A N 1
ATOM 764 C CA . LEU A 1 94 ? 4.259 -0.736 -13.769 1.00 91.44 94 LEU A CA 1
ATOM 765 C C . LEU A 1 94 ? 3.249 -0.787 -14.926 1.00 91.44 94 LEU A C 1
ATOM 767 O O . LEU A 1 94 ? 3.058 -1.846 -15.528 1.00 91.44 94 LEU A O 1
ATOM 771 N N . ASN A 1 95 ? 2.602 0.336 -15.234 1.00 92.31 95 ASN A N 1
ATOM 772 C CA . ASN A 1 95 ? 1.630 0.420 -16.320 1.00 92.31 95 ASN A CA 1
ATOM 773 C C . ASN A 1 95 ? 2.296 0.235 -17.688 1.00 92.31 95 ASN A C 1
ATOM 775 O O . ASN A 1 95 ? 1.791 -0.543 -18.491 1.00 92.31 95 ASN A O 1
ATOM 779 N N . LEU A 1 96 ? 3.467 0.834 -17.916 1.00 95.19 96 LEU A N 1
ATOM 780 C CA . LEU A 1 96 ? 4.258 0.618 -19.132 1.00 95.19 96 LEU A CA 1
ATOM 781 C C . LEU A 1 96 ? 4.619 -0.861 -19.307 1.00 95.19 96 LEU A C 1
ATOM 783 O O . LEU A 1 96 ? 4.421 -1.424 -20.380 1.00 95.19 96 LEU A O 1
ATOM 787 N N . LYS A 1 97 ? 5.054 -1.535 -18.233 1.00 92.81 97 LYS A N 1
ATOM 788 C CA . LYS A 1 97 ? 5.335 -2.979 -18.267 1.00 92.81 97 LYS A CA 1
ATOM 789 C C . LYS A 1 97 ? 4.107 -3.806 -18.668 1.00 92.81 97 LYS A C 1
ATOM 791 O O . LYS A 1 97 ? 4.242 -4.798 -19.379 1.00 92.81 97 LYS A O 1
ATOM 796 N N . ARG A 1 98 ? 2.912 -3.415 -18.212 1.00 92.94 98 ARG A N 1
ATOM 797 C CA . ARG A 1 98 ? 1.649 -4.063 -18.603 1.00 92.94 98 ARG A CA 1
ATOM 798 C C . ARG A 1 98 ? 1.313 -3.807 -20.066 1.00 92.94 98 ARG A C 1
ATOM 800 O O . ARG A 1 98 ? 0.948 -4.755 -20.744 1.00 92.94 98 ARG A O 1
ATOM 807 N N . MET A 1 99 ? 1.472 -2.572 -20.542 1.00 96.44 99 MET A N 1
ATOM 808 C CA . MET A 1 99 ? 1.238 -2.225 -21.946 1.00 96.44 99 MET A CA 1
ATOM 809 C C . MET A 1 99 ? 2.125 -3.055 -22.870 1.00 96.44 99 MET A C 1
ATOM 811 O O . MET A 1 99 ? 1.605 -3.698 -23.769 1.00 96.44 99 MET A O 1
ATOM 815 N N . VAL A 1 100 ? 3.432 -3.128 -22.593 1.00 96.81 100 VAL A N 1
ATOM 816 C CA . VAL A 1 100 ? 4.368 -3.955 -23.374 1.00 96.81 100 VAL A CA 1
ATOM 817 C C . VAL A 1 100 ? 3.942 -5.423 -23.379 1.00 96.81 100 VAL A C 1
ATOM 819 O O . VAL A 1 100 ? 3.955 -6.054 -24.427 1.00 96.81 100 VAL A O 1
ATOM 822 N N . LYS A 1 101 ? 3.500 -5.960 -22.233 1.00 94.50 101 LYS A N 1
ATOM 823 C CA . LYS A 1 101 ? 3.002 -7.341 -22.146 1.00 94.50 101 LYS A CA 1
ATOM 824 C C . LYS A 1 101 ? 1.736 -7.586 -22.981 1.00 94.50 101 LYS A C 1
ATOM 826 O O . LYS A 1 101 ? 1.517 -8.718 -23.372 1.00 94.50 101 LYS A O 1
ATOM 831 N N . CYS A 1 102 ? 0.899 -6.576 -23.210 1.00 94.50 102 CYS A N 1
ATOM 832 C CA . CYS A 1 102 ? -0.292 -6.707 -24.055 1.00 94.50 102 CYS A CA 1
ATOM 833 C C . CYS A 1 102 ? 0.008 -6.568 -25.557 1.00 94.50 102 CYS A C 1
ATOM 835 O O . CYS A 1 102 ? -0.877 -6.823 -26.366 1.00 94.50 102 CYS A O 1
ATOM 837 N N . LEU A 1 103 ? 1.204 -6.093 -25.920 1.00 93.81 103 LEU A N 1
ATOM 838 C CA . LEU A 1 103 ? 1.632 -5.895 -27.309 1.00 93.81 103 LEU A CA 1
ATOM 839 C C . LEU A 1 103 ? 2.387 -7.108 -27.885 1.00 93.81 103 LEU A C 1
ATOM 841 O O . LEU A 1 103 ? 2.727 -7.091 -29.066 1.00 93.81 103 LEU A O 1
ATOM 845 N N . GLY A 1 104 ? 2.650 -8.132 -27.070 1.00 67.88 104 GLY A N 1
ATOM 846 C CA . GLY A 1 104 ? 3.191 -9.438 -27.466 1.00 67.88 104 GLY A CA 1
ATOM 847 C C . GLY A 1 104 ? 2.428 -10.568 -26.791 1.00 67.88 104 GLY A C 1
ATOM 848 O O . GLY A 1 104 ? 2.904 -11.716 -26.900 1.00 67.88 104 GLY A O 1
#

Secondary structure (DSSP, 8-state):
---S---STT-TTHHHHS-GGGSS------TTHHHHHHHHTTTTSHHHHHHHHHIIIIIIHHHHHHHHHS-TTS-SS-SHHHHHHHHHHHHHHHHHHHHHHH--

Foldseek 3Di:
DDDPPPDLVPDPCSPVPADPVRPDDDDDDDPCNVVVVVVCVCPPPPVNVVVVVVCVVPPPVLVVCCVVPQVLVDQPDDDPVSNVVSVVVSVVVVVVVVVVVVVD